Protein AF-A0A8B8FFK5-F1 (afdb_monomer)

Secondary structure (DSSP, 8-state):
--TTTHHHHHHHHHTTS---SS-HHHHHHHHHHHHHHHHHHHHHH-HHHHTSSHHHHHHHHHHHHH--HHHHHHHHHHHHHHHH-TT-EEEETTEEEEGGG-HHHHHHHHHHHHHHHHHHHTTPPPSSHHHHHHHHHHHTT-

Organism: NCBI:txid143950

Solvent-accessible surface area (backbone atoms only — not comparable to full-atom values): 8191 Å² total; per-residue (Å²): 143,71,83,70,61,66,65,47,53,65,57,50,65,67,64,75,58,77,96,60,102,63,59,67,71,59,53,53,50,51,53,46,64,74,45,45,65,60,53,38,50,48,33,44,77,39,34,63,68,41,62,71,42,30,75,47,28,50,51,49,53,52,54,64,74,72,59,53,39,86,72,40,40,65,24,45,43,35,39,41,53,52,56,73,36,83,87,41,63,40,80,52,94,94,38,78,40,50,47,64,72,37,68,51,38,36,60,42,53,53,50,52,49,53,50,40,58,54,30,50,75,66,78,37,80,56,54,48,56,70,46,44,51,55,51,50,59,56,62,76,76,112

Radius of gyration: 17.09 Å; Cα contacts (8 Å, |Δi|>4): 114; chains: 1; bounding box: 40×42×45 Å

Structure (mmCIF, N/CA/C/O backbone):
data_AF-A0A8B8FFK5-F1
#
_entry.id   AF-A0A8B8FFK5-F1
#
loop_
_atom_site.group_PDB
_atom_site.id
_atom_site.type_symbol
_atom_site.label_atom_id
_atom_site.label_alt_id
_atom_site.label_comp_id
_atom_site.label_asym_id
_atom_site.label_entity_id
_atom_site.label_seq_id
_atom_site.pdbx_PDB_ins_code
_atom_site.Cartn_x
_atom_site.Cartn_y
_atom_site.Cartn_z
_atom_site.occupancy
_atom_site.B_iso_or_equiv
_atom_site.auth_seq_id
_atom_site.auth_comp_id
_atom_site.auth_asym_id
_atom_site.auth_atom_id
_atom_site.pdbx_PDB_model_num
ATOM 1 N N . MET A 1 1 ? 11.729 -28.649 4.345 1.00 41.91 1 MET A N 1
ATOM 2 C CA . MET A 1 1 ? 11.921 -28.623 2.874 1.00 41.91 1 MET A CA 1
ATOM 3 C C . MET A 1 1 ? 10.680 -28.077 2.146 1.00 41.91 1 MET A C 1
ATOM 5 O O . MET A 1 1 ? 10.098 -28.778 1.333 1.00 41.91 1 MET A O 1
ATOM 9 N N . SER A 1 2 ? 10.256 -26.832 2.419 1.00 46.88 2 SER A N 1
ATOM 10 C CA . SER A 1 2 ? 9.036 -26.254 1.802 1.00 46.88 2 SER A CA 1
ATOM 11 C C . SER A 1 2 ? 9.273 -24.947 1.037 1.00 46.88 2 SER A C 1
ATOM 13 O O . SER A 1 2 ? 8.470 -24.586 0.193 1.00 46.88 2 SER A O 1
ATOM 15 N N . LYS A 1 3 ? 10.397 -24.253 1.264 1.00 46.81 3 LYS A N 1
ATOM 16 C CA . LYS A 1 3 ? 10.679 -22.937 0.657 1.00 46.81 3 LYS A CA 1
ATOM 17 C C . LYS A 1 3 ? 11.281 -22.977 -0.758 1.00 46.81 3 LYS A C 1
ATOM 19 O O . LYS A 1 3 ? 11.562 -21.927 -1.315 1.00 46.81 3 LYS A O 1
ATOM 24 N N . PHE A 1 4 ? 11.490 -24.159 -1.342 1.00 38.03 4 PHE A N 1
ATOM 25 C CA . PHE A 1 4 ? 12.114 -24.291 -2.669 1.00 38.03 4 PHE A CA 1
ATOM 26 C C . PHE A 1 4 ? 11.098 -24.503 -3.804 1.00 38.03 4 PHE A C 1
ATOM 28 O O . PHE A 1 4 ? 11.432 -24.330 -4.971 1.00 38.03 4 PHE A O 1
ATOM 35 N N . ARG A 1 5 ? 9.850 -24.871 -3.478 1.00 38.88 5 ARG A N 1
ATOM 36 C CA . ARG A 1 5 ? 8.840 -25.260 -4.475 1.00 38.88 5 ARG A CA 1
ATOM 37 C C . ARG A 1 5 ? 8.023 -24.067 -4.992 1.00 38.88 5 ARG A C 1
ATOM 39 O O . ARG A 1 5 ? 7.734 -24.011 -6.182 1.00 38.88 5 ARG A O 1
ATOM 46 N N . ASP A 1 6 ? 7.767 -23.073 -4.142 1.00 40.81 6 ASP A N 1
ATOM 47 C CA . ASP A 1 6 ? 6.912 -21.928 -4.496 1.00 40.81 6 ASP A CA 1
ATOM 48 C C . ASP A 1 6 ? 7.647 -20.869 -5.332 1.00 40.81 6 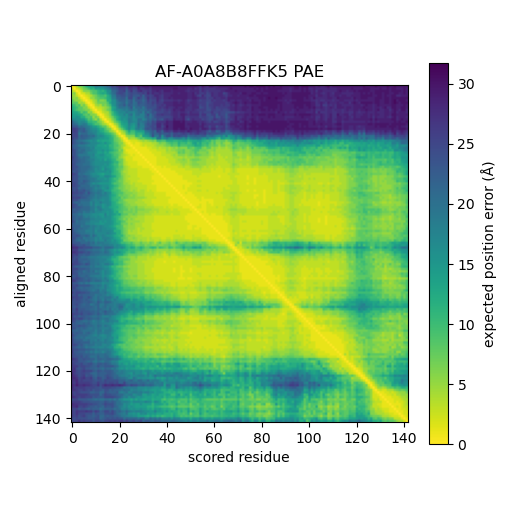ASP A C 1
ATOM 50 O O . ASP A 1 6 ? 7.072 -20.276 -6.243 1.00 40.81 6 ASP A O 1
ATOM 54 N N . THR A 1 7 ? 8.957 -20.707 -5.120 1.00 41.72 7 THR A N 1
ATOM 55 C CA . THR A 1 7 ? 9.806 -19.857 -5.972 1.00 41.72 7 THR A CA 1
ATOM 56 C C . THR A 1 7 ? 9.932 -20.428 -7.389 1.00 41.72 7 THR A C 1
ATOM 58 O O . THR A 1 7 ? 10.062 -19.671 -8.349 1.00 41.72 7 THR A O 1
ATOM 61 N N . LEU A 1 8 ? 9.838 -21.755 -7.552 1.00 43.56 8 LEU A N 1
ATOM 62 C CA . LEU A 1 8 ? 9.935 -22.400 -8.861 1.00 43.56 8 LEU A CA 1
ATOM 63 C C . LEU A 1 8 ? 8.678 -22.193 -9.720 1.00 43.56 8 LEU A C 1
ATOM 65 O O . LEU A 1 8 ? 8.809 -22.090 -10.935 1.00 43.56 8 LEU A O 1
ATOM 69 N N . MET A 1 9 ? 7.477 -22.082 -9.140 1.00 40.31 9 MET A N 1
ATOM 70 C CA . MET A 1 9 ? 6.246 -21.927 -9.935 1.00 40.31 9 MET A CA 1
ATOM 71 C C . MET A 1 9 ? 6.164 -20.577 -10.656 1.00 40.31 9 MET A C 1
ATOM 73 O O . MET A 1 9 ? 5.849 -20.546 -11.844 1.00 40.31 9 MET A O 1
ATOM 77 N N . VAL A 1 10 ? 6.524 -19.475 -9.991 1.00 47.00 10 VAL A N 1
ATOM 78 C CA . VAL A 1 10 ? 6.556 -18.146 -10.635 1.00 47.00 10 VAL A CA 1
ATOM 79 C C . VAL A 1 10 ? 7.652 -18.091 -11.708 1.00 47.00 10 VAL A C 1
ATOM 81 O O . VAL A 1 10 ? 7.433 -17.557 -12.793 1.00 47.00 10 VAL A O 1
ATOM 84 N N . TYR A 1 11 ? 8.801 -18.731 -11.459 1.00 41.53 11 TYR A N 1
ATOM 85 C CA . TYR A 1 11 ? 9.878 -18.850 -12.448 1.00 41.53 11 TYR A CA 1
ATOM 86 C C . TYR A 1 11 ? 9.512 -19.727 -13.656 1.00 41.53 11 TYR A C 1
ATOM 88 O O . TYR A 1 11 ? 10.024 -19.499 -14.753 1.00 41.53 11 TYR A O 1
ATOM 96 N N . THR A 1 12 ? 8.640 -20.724 -13.486 1.00 39.72 12 THR A N 1
ATOM 97 C CA . THR A 1 12 ? 8.302 -21.670 -14.562 1.00 39.72 12 THR A CA 1
ATOM 98 C C . THR A 1 12 ? 7.291 -21.077 -15.544 1.00 39.72 12 THR A C 1
ATOM 100 O O . THR A 1 12 ? 7.441 -21.276 -16.747 1.00 39.72 12 THR A O 1
ATOM 103 N N . VAL A 1 13 ? 6.332 -20.267 -15.078 1.00 46.50 13 VAL A N 1
ATOM 104 C CA . VAL A 1 13 ? 5.362 -19.592 -15.967 1.00 46.50 13 VAL A CA 1
ATOM 105 C C . VAL A 1 13 ? 6.045 -18.539 -16.851 1.00 46.50 13 VAL A C 1
ATOM 107 O O . VAL A 1 13 ? 5.742 -18.444 -18.037 1.00 46.50 13 VAL A O 1
ATOM 110 N N . VAL A 1 14 ? 7.046 -17.819 -16.328 1.00 46.72 14 VAL A N 1
ATOM 111 C CA . VAL A 1 14 ? 7.839 -16.850 -17.114 1.00 46.72 14 VAL A CA 1
ATOM 112 C C . VAL A 1 14 ? 8.756 -17.541 -18.141 1.00 46.72 14 VAL A C 1
ATOM 114 O O . VAL A 1 14 ? 9.134 -16.932 -19.138 1.00 46.72 14 VAL A O 1
ATOM 117 N N . ARG A 1 15 ? 9.081 -18.830 -17.962 1.00 42.50 15 ARG A N 1
ATOM 118 C CA . ARG A 1 15 ? 9.932 -19.600 -18.890 1.00 42.50 15 ARG A CA 1
ATOM 119 C C . ARG A 1 15 ? 9.212 -20.204 -20.100 1.00 42.50 15 ARG A C 1
ATOM 121 O O . ARG A 1 15 ? 9.897 -20.695 -20.993 1.00 42.50 15 ARG A O 1
ATOM 128 N N . MET A 1 16 ? 7.880 -20.192 -20.157 1.00 42.09 16 MET A N 1
ATOM 129 C CA . MET A 1 16 ? 7.120 -20.789 -21.272 1.00 42.09 16 MET A CA 1
ATOM 130 C C . MET A 1 16 ? 6.750 -19.798 -22.390 1.00 42.09 16 MET A C 1
ATOM 132 O O . MET A 1 16 ? 5.951 -20.124 -23.263 1.00 42.09 16 MET A O 1
ATOM 136 N N . GLY A 1 17 ? 7.371 -18.615 -22.420 1.00 43.09 17 GLY A N 1
ATOM 137 C CA . GLY A 1 17 ? 7.341 -17.706 -23.566 1.00 43.09 17 GLY A CA 1
ATOM 138 C C . GLY A 1 17 ? 8.720 -17.616 -24.219 1.00 43.09 17 GLY A C 1
ATOM 139 O O . GLY A 1 17 ? 9.622 -17.048 -23.624 1.00 43.09 17 GLY A O 1
ATOM 140 N N . HIS A 1 18 ? 8.868 -18.211 -25.408 1.00 43.88 18 HIS A N 1
ATOM 141 C CA . HIS A 1 18 ? 9.934 -18.027 -26.410 1.00 43.88 18 HIS A CA 1
ATOM 142 C C . HIS A 1 18 ? 11.308 -17.501 -25.935 1.00 43.88 18 HIS A C 1
ATOM 144 O O . HIS A 1 18 ? 11.475 -16.338 -25.575 1.00 43.88 18 HIS A O 1
ATOM 150 N N . VAL A 1 19 ? 12.336 -18.344 -26.084 1.00 49.91 19 VAL A N 1
ATOM 151 C CA . VAL A 1 19 ? 13.755 -18.018 -25.866 1.00 49.91 19 VAL A CA 1
ATOM 152 C C . VAL A 1 19 ? 14.222 -16.931 -26.848 1.00 49.91 19 VAL A C 1
ATOM 154 O O . VAL A 1 19 ? 14.767 -17.211 -27.912 1.00 49.91 19 VAL A O 1
ATOM 157 N N . GLY A 1 20 ? 14.015 -15.667 -26.490 1.00 51.06 20 GLY A N 1
ATOM 158 C CA . GLY A 1 20 ? 14.768 -14.541 -27.031 1.00 51.06 20 GLY A CA 1
ATOM 159 C C . GLY A 1 20 ? 16.078 -14.392 -26.258 1.00 51.06 20 GLY A C 1
ATOM 160 O O . GLY A 1 20 ? 16.104 -14.595 -25.049 1.00 51.06 20 GLY A O 1
ATOM 161 N N . LYS A 1 21 ? 17.167 -13.992 -26.925 1.00 58.31 21 LYS A N 1
ATOM 162 C CA . LYS A 1 21 ? 18.517 -13.737 -26.354 1.00 58.31 21 LYS A CA 1
ATOM 163 C C . LYS A 1 21 ? 18.569 -12.655 -25.250 1.00 58.31 21 LYS A C 1
ATOM 165 O O . LYS A 1 21 ? 19.641 -12.163 -24.907 1.00 58.31 21 LYS A O 1
ATOM 170 N N . LYS A 1 22 ? 17.420 -12.219 -24.743 1.00 57.12 22 LYS A N 1
ATOM 171 C CA . LYS A 1 22 ? 17.257 -11.082 -23.849 1.00 57.12 22 LYS A CA 1
ATOM 172 C C . LYS A 1 22 ? 17.240 -11.567 -22.401 1.00 57.12 22 LYS A C 1
ATOM 174 O O . LYS A 1 22 ? 16.628 -12.581 -22.084 1.00 57.12 22 LYS A O 1
ATOM 179 N N . ASN A 1 23 ? 17.919 -10.834 -21.522 1.00 73.62 23 ASN A N 1
ATOM 180 C CA . ASN A 1 23 ? 17.949 -11.131 -20.092 1.00 73.62 23 ASN A CA 1
ATOM 181 C C . ASN A 1 23 ? 16.527 -11.030 -19.496 1.00 73.62 23 ASN A C 1
ATOM 183 O O . ASN A 1 23 ? 15.816 -10.055 -19.753 1.00 73.62 23 ASN A O 1
ATOM 187 N N . VAL A 1 24 ? 16.140 -12.017 -18.683 1.00 74.88 24 VAL A N 1
ATOM 188 C CA . VAL A 1 24 ? 14.866 -12.076 -17.946 1.00 74.88 24 VAL A CA 1
ATOM 189 C C . VAL A 1 24 ? 14.609 -10.783 -17.169 1.00 74.88 24 VAL A C 1
ATOM 191 O O . VAL A 1 24 ? 13.506 -10.247 -17.235 1.00 74.88 24 VAL A O 1
ATOM 194 N N . ASP A 1 25 ? 15.634 -10.211 -16.533 1.00 73.56 25 ASP A N 1
ATOM 195 C CA . ASP A 1 25 ? 15.508 -8.953 -15.784 1.00 73.56 25 ASP A CA 1
ATOM 196 C C . ASP A 1 25 ? 15.109 -7.771 -16.678 1.00 73.56 25 ASP A C 1
ATOM 198 O O . ASP A 1 25 ? 14.359 -6.886 -16.264 1.00 73.56 25 ASP A O 1
ATOM 202 N N . SER A 1 26 ? 15.595 -7.750 -17.923 1.00 76.50 26 SER A N 1
ATOM 203 C CA . SER A 1 26 ? 15.231 -6.720 -18.900 1.00 76.50 26 SER A CA 1
ATOM 204 C C . SER A 1 26 ? 13.784 -6.882 -19.358 1.00 76.50 26 SER A C 1
ATOM 206 O O . SER A 1 26 ? 13.088 -5.884 -19.509 1.00 76.50 26 SER A O 1
ATOM 208 N N . CYS A 1 27 ? 13.330 -8.123 -19.551 1.00 79.19 27 CYS A N 1
ATOM 209 C CA . CYS A 1 27 ? 11.952 -8.427 -19.932 1.00 79.19 27 CYS A CA 1
ATOM 210 C C . CYS A 1 27 ? 10.965 -8.021 -18.826 1.00 79.19 27 CYS A C 1
ATOM 212 O O . CYS A 1 27 ? 9.983 -7.328 -19.085 1.00 79.19 27 CYS A O 1
ATOM 214 N N . VAL A 1 28 ? 11.267 -8.371 -17.571 1.00 78.94 28 VAL A N 1
ATOM 215 C CA . VAL A 1 28 ? 10.429 -8.016 -16.415 1.00 78.94 28 VAL A CA 1
ATOM 216 C C . VAL A 1 28 ? 10.338 -6.499 -16.243 1.00 78.94 28 VAL A C 1
ATOM 218 O O . VAL A 1 28 ? 9.246 -5.977 -16.027 1.00 78.94 28 VAL A O 1
ATOM 221 N N . LYS A 1 29 ? 11.451 -5.769 -16.392 1.00 79.44 29 LYS A N 1
ATOM 222 C CA . LYS A 1 29 ? 11.447 -4.297 -16.330 1.00 79.44 29 LYS A CA 1
ATOM 223 C C . LYS A 1 29 ? 10.599 -3.662 -17.428 1.00 79.44 29 LYS A C 1
ATOM 225 O O . LYS A 1 29 ? 9.871 -2.715 -17.150 1.00 79.44 29 LYS A O 1
ATOM 230 N N . GLU A 1 30 ? 10.682 -4.165 -18.657 1.00 82.38 30 GLU A N 1
ATOM 231 C CA . GLU A 1 30 ? 9.871 -3.665 -19.774 1.00 82.38 30 GLU A CA 1
ATOM 232 C C . GLU A 1 30 ? 8.385 -3.918 -19.552 1.00 82.38 30 GLU A C 1
ATOM 234 O O . GLU A 1 30 ? 7.581 -3.004 -19.731 1.00 82.38 30 GLU A O 1
ATOM 239 N N . LEU A 1 31 ? 8.032 -5.121 -19.093 1.00 84.31 31 LEU A N 1
ATOM 240 C CA . LEU A 1 31 ? 6.655 -5.456 -18.765 1.00 84.31 31 LEU A CA 1
ATOM 241 C C . LEU A 1 31 ? 6.117 -4.542 -17.663 1.00 84.31 31 LEU A C 1
ATOM 243 O O . LEU A 1 31 ? 5.052 -3.959 -17.839 1.00 84.31 31 LEU A O 1
ATOM 247 N N . ILE A 1 32 ? 6.868 -4.373 -16.566 1.00 81.50 32 ILE A N 1
ATOM 248 C CA . ILE A 1 32 ? 6.496 -3.464 -15.475 1.00 81.50 32 ILE A CA 1
ATOM 249 C C . ILE A 1 32 ? 6.299 -2.054 -16.023 1.00 81.50 32 ILE A C 1
ATOM 251 O O . ILE A 1 32 ? 5.233 -1.488 -15.816 1.00 81.50 32 ILE A O 1
ATOM 255 N N . ASN A 1 33 ? 7.257 -1.513 -16.780 1.00 83.88 33 ASN A N 1
ATOM 256 C CA . ASN A 1 33 ? 7.150 -0.174 -17.364 1.00 83.88 33 ASN A CA 1
ATOM 257 C C . ASN A 1 33 ? 5.918 -0.009 -18.268 1.00 83.88 33 ASN A C 1
ATOM 259 O O . ASN A 1 33 ? 5.303 1.056 -18.254 1.00 83.88 33 ASN A O 1
ATOM 263 N N . ALA A 1 34 ? 5.538 -1.047 -19.019 1.00 88.19 34 ALA A N 1
ATOM 264 C CA . ALA A 1 34 ? 4.375 -1.019 -19.903 1.00 88.19 34 ALA A CA 1
ATOM 265 C C . ALA A 1 34 ? 3.040 -0.966 -19.140 1.00 88.19 34 ALA A C 1
ATOM 267 O O . ALA A 1 34 ? 2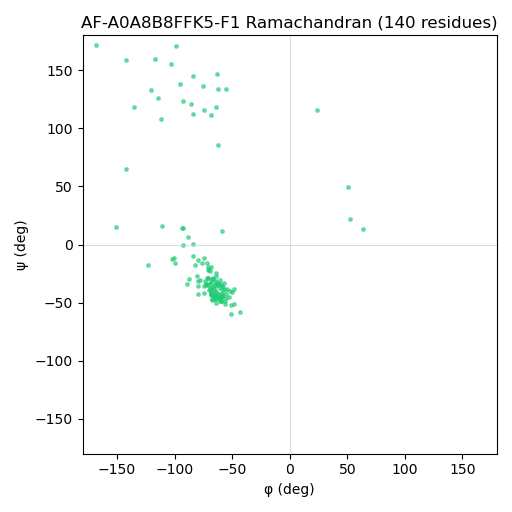.086 -0.346 -19.608 1.00 88.19 34 ALA A O 1
ATOM 268 N N . VAL A 1 35 ? 2.961 -1.590 -17.959 1.00 88.38 35 VAL A N 1
ATOM 269 C CA . VAL A 1 35 ? 1.720 -1.656 -17.163 1.00 88.38 35 VAL A CA 1
ATOM 270 C C . VAL A 1 35 ? 1.689 -0.676 -15.990 1.00 88.38 35 VAL A C 1
ATOM 272 O O . VAL A 1 35 ? 0.626 -0.446 -15.417 1.00 88.38 35 VAL A O 1
ATOM 275 N N . PHE A 1 36 ? 2.826 -0.069 -15.640 1.00 89.19 36 PHE A N 1
ATOM 276 C CA . PHE A 1 36 ? 2.994 0.710 -14.414 1.00 89.19 36 PHE A CA 1
ATOM 277 C C . PHE A 1 36 ? 1.979 1.848 -14.293 1.00 89.19 36 PHE A C 1
ATOM 279 O O . PHE A 1 36 ? 1.289 1.959 -13.284 1.00 89.19 36 PHE A O 1
ATOM 286 N N . ASN A 1 37 ? 1.815 2.643 -15.352 1.00 89.44 37 ASN A N 1
ATOM 287 C CA . ASN A 1 37 ? 0.871 3.762 -15.351 1.00 89.44 37 ASN A CA 1
ATOM 288 C C . ASN A 1 37 ? -0.588 3.298 -15.177 1.00 89.44 37 ASN A C 1
ATOM 290 O O . ASN A 1 37 ? -1.374 3.991 -14.537 1.00 89.44 37 ASN A O 1
ATOM 294 N N . ASN A 1 38 ? -0.952 2.117 -15.695 1.00 92.06 38 ASN A N 1
ATOM 295 C CA . ASN A 1 38 ? -2.290 1.554 -15.490 1.00 92.06 38 ASN A CA 1
ATOM 296 C C . ASN A 1 38 ? -2.510 1.152 -14.032 1.00 92.06 38 ASN A C 1
ATOM 298 O O . ASN A 1 38 ? -3.588 1.400 -13.497 1.00 92.06 38 ASN A O 1
ATOM 302 N N . PHE A 1 39 ? -1.492 0.583 -13.380 1.00 91.62 39 PHE A N 1
ATOM 303 C CA . PHE A 1 39 ? -1.570 0.294 -11.952 1.00 91.62 39 PHE A CA 1
ATOM 304 C C . PHE A 1 39 ? -1.718 1.562 -11.122 1.00 91.62 39 PHE A C 1
ATOM 306 O O . PHE A 1 39 ? -2.580 1.594 -10.253 1.00 91.62 39 PHE A O 1
ATOM 313 N N . LEU A 1 40 ? -0.942 2.608 -11.412 1.00 90.44 40 LEU A N 1
ATOM 314 C CA . LEU A 1 40 ? -1.043 3.878 -10.691 1.00 90.44 40 LEU A CA 1
ATOM 315 C C . LEU A 1 40 ? -2.423 4.508 -10.831 1.00 90.44 40 LEU A C 1
ATOM 317 O O . LEU A 1 40 ? -3.019 4.879 -9.826 1.00 90.44 40 LEU A O 1
ATOM 321 N N . ARG A 1 41 ? -2.963 4.546 -12.052 1.00 93.00 41 ARG A N 1
ATOM 322 C CA . ARG A 1 41 ? -4.316 5.045 -12.301 1.00 93.00 41 ARG A CA 1
ATOM 323 C C . ARG A 1 41 ? -5.369 4.240 -11.537 1.00 93.00 41 ARG A C 1
ATOM 325 O O . ARG A 1 41 ? -6.178 4.817 -10.825 1.00 93.00 41 ARG A O 1
ATOM 332 N N . HIS A 1 42 ? -5.318 2.909 -11.600 1.00 94.25 42 HIS A N 1
ATOM 333 C CA . HIS A 1 42 ? -6.271 2.067 -10.866 1.00 94.25 42 HIS A CA 1
ATOM 334 C C . HIS A 1 42 ? -6.140 2.218 -9.340 1.00 94.25 42 HIS A C 1
ATOM 336 O O . HIS A 1 42 ? -7.106 2.073 -8.601 1.00 94.25 42 HIS A O 1
ATOM 342 N N . LEU A 1 43 ? -4.932 2.488 -8.848 1.00 91.50 43 LEU A N 1
ATOM 343 C CA . LEU A 1 43 ? -4.642 2.726 -7.435 1.00 91.50 43 LEU A CA 1
ATOM 344 C C . LEU A 1 43 ? -5.169 4.088 -6.967 1.00 91.50 43 LEU A C 1
ATOM 346 O O . LEU A 1 43 ? -5.674 4.181 -5.852 1.00 91.50 43 LEU A O 1
ATOM 350 N N . GLN A 1 44 ? -5.134 5.099 -7.838 1.00 91.31 44 GLN A N 1
ATOM 351 C CA . GLN A 1 44 ? -5.775 6.397 -7.615 1.00 91.31 44 GLN A CA 1
ATOM 352 C C . GLN A 1 44 ? -7.303 6.302 -7.603 1.00 91.31 44 GLN A C 1
ATOM 354 O O . GLN A 1 44 ? -7.934 6.874 -6.720 1.00 91.31 44 GLN A O 1
ATOM 359 N N . GLU A 1 45 ? -7.879 5.601 -8.583 1.00 94.50 45 GLU A N 1
ATOM 360 C CA . GLU A 1 45 ? -9.329 5.512 -8.807 1.00 94.50 45 GLU A CA 1
ATOM 361 C C . GLU A 1 45 ? -10.024 4.545 -7.837 1.00 94.50 45 GLU A C 1
ATOM 363 O O . GLU A 1 45 ? -11.190 4.735 -7.501 1.00 94.50 45 GLU A O 1
ATOM 368 N N . ASN A 1 46 ? -9.329 3.494 -7.390 1.00 94.38 46 ASN A N 1
ATOM 369 C CA . ASN A 1 46 ? -9.916 2.425 -6.586 1.00 94.38 46 ASN A CA 1
ATOM 370 C C . ASN A 1 46 ? -8.959 1.919 -5.486 1.00 94.38 46 ASN A C 1
ATOM 372 O O . ASN A 1 46 ? -8.540 0.753 -5.501 1.00 94.38 46 ASN A O 1
ATOM 376 N N . PRO A 1 47 ? -8.609 2.763 -4.496 1.00 92.12 47 PRO A N 1
ATOM 377 C CA . PRO A 1 47 ? -7.727 2.367 -3.394 1.00 92.12 47 PRO A CA 1
ATOM 378 C C . PRO A 1 47 ? -8.301 1.205 -2.562 1.00 92.12 47 PRO A C 1
ATOM 380 O O . PRO A 1 47 ? -7.543 0.348 -2.102 1.00 92.12 47 PRO A O 1
ATOM 383 N N . LYS A 1 48 ? -9.635 1.102 -2.458 1.00 93.19 48 LYS A N 1
ATOM 384 C CA . LYS A 1 48 ? -10.348 0.005 -1.782 1.00 93.19 48 LYS A CA 1
ATOM 385 C C . LYS A 1 48 ? -9.931 -1.375 -2.276 1.00 93.19 48 LYS A C 1
ATOM 387 O O . LYS A 1 48 ? -9.698 -2.269 -1.467 1.00 93.19 48 LYS A O 1
ATOM 392 N N . PHE A 1 49 ? -9.818 -1.558 -3.593 1.00 93.69 49 PHE A N 1
ATOM 393 C CA . PHE A 1 49 ? -9.411 -2.840 -4.169 1.00 93.69 49 PHE A CA 1
ATOM 394 C C . PHE A 1 49 ? -8.038 -3.282 -3.657 1.00 93.69 49 PHE A C 1
ATOM 396 O O . PHE A 1 49 ? -7.857 -4.434 -3.266 1.00 93.69 49 PHE A O 1
ATOM 403 N N . TRP A 1 50 ? -7.077 -2.359 -3.606 1.00 93.00 50 TRP A N 1
ATOM 404 C CA . TRP A 1 50 ? -5.703 -2.655 -3.198 1.00 93.00 50 TRP A CA 1
ATOM 405 C C . TRP A 1 50 ? -5.558 -2.951 -1.706 1.00 93.00 50 TRP A C 1
ATOM 407 O O . TRP A 1 50 ? -4.586 -3.581 -1.290 1.00 93.00 50 TRP A O 1
ATOM 417 N N . LEU A 1 51 ? -6.543 -2.529 -0.919 1.00 90.94 51 LEU A N 1
ATOM 418 C CA . LEU A 1 51 ? -6.601 -2.682 0.528 1.00 90.94 51 LEU A CA 1
ATOM 419 C C . LEU A 1 51 ? -7.696 -3.662 0.967 1.00 90.94 51 LEU A C 1
ATOM 421 O O . LEU A 1 51 ? -8.037 -3.718 2.140 1.00 90.94 51 LEU A O 1
ATOM 425 N N . ILE A 1 52 ? -8.232 -4.480 0.056 1.00 90.38 52 ILE A N 1
ATOM 426 C CA . ILE A 1 52 ? -9.295 -5.442 0.384 1.00 90.38 52 ILE A CA 1
ATOM 427 C C . ILE A 1 52 ? -8.808 -6.600 1.269 1.00 90.38 52 ILE A C 1
ATOM 429 O O . ILE A 1 52 ? -9.608 -7.264 1.916 1.00 90.38 52 ILE A O 1
ATOM 433 N N . ASN A 1 53 ? -7.504 -6.892 1.273 1.00 89.12 53 ASN A N 1
ATOM 434 C CA . ASN A 1 53 ? -6.852 -7.828 2.188 1.00 89.12 53 ASN A CA 1
ATOM 435 C C . ASN A 1 53 ? -5.321 -7.698 2.099 1.00 89.12 53 ASN A C 1
ATOM 437 O O . ASN A 1 53 ? -4.776 -7.047 1.207 1.00 89.12 53 ASN A O 1
ATOM 441 N N . GLY A 1 54 ? -4.614 -8.380 3.005 1.00 87.75 54 GLY A N 1
ATOM 442 C CA . GLY A 1 54 ? -3.149 -8.356 3.055 1.00 87.75 54 GLY A CA 1
ATOM 443 C C . GLY A 1 54 ? -2.461 -8.886 1.790 1.00 87.75 54 GLY A C 1
ATOM 444 O O . GLY A 1 54 ? -1.417 -8.368 1.410 1.00 87.75 54 GLY A O 1
ATOM 445 N N . SER A 1 55 ? -3.032 -9.880 1.106 1.00 89.38 55 SER A N 1
ATOM 446 C CA . SER A 1 55 ? -2.428 -10.466 -0.099 1.00 89.38 55 SER A CA 1
ATOM 447 C C . SER A 1 55 ? -2.423 -9.489 -1.274 1.00 89.38 55 SER A C 1
ATOM 449 O O . SER A 1 55 ? -1.403 -9.358 -1.947 1.00 89.38 55 SER A O 1
ATOM 451 N N . VAL A 1 56 ? -3.524 -8.764 -1.494 1.00 91.44 56 VAL A N 1
ATOM 452 C CA . VAL A 1 56 ? -3.588 -7.725 -2.535 1.00 91.44 56 VAL A CA 1
ATOM 453 C C . VAL A 1 56 ? -2.702 -6.533 -2.159 1.00 91.44 56 VAL A C 1
ATOM 455 O O . VAL A 1 56 ? -1.973 -6.013 -3.005 1.00 91.44 56 VAL A O 1
ATOM 458 N N . ALA A 1 57 ? -2.652 -6.171 -0.875 1.00 91.19 57 ALA A N 1
ATOM 459 C CA . ALA A 1 57 ? -1.796 -5.090 -0.396 1.00 91.19 57 ALA A CA 1
ATOM 460 C C . ALA A 1 57 ? -0.288 -5.382 -0.586 1.00 91.19 57 ALA A C 1
ATOM 462 O O . ALA A 1 57 ? 0.511 -4.469 -0.795 1.00 91.19 57 ALA A O 1
ATOM 463 N N . VAL A 1 58 ? 0.138 -6.651 -0.604 1.00 89.81 58 VAL A N 1
ATOM 464 C CA . VAL A 1 58 ? 1.523 -7.004 -0.973 1.00 89.81 58 VAL A CA 1
ATOM 465 C C . VAL A 1 58 ? 1.839 -6.635 -2.430 1.00 89.81 58 VAL A C 1
ATOM 467 O O . VAL A 1 58 ? 2.969 -6.242 -2.725 1.00 89.81 58 VAL A O 1
ATOM 470 N N . VAL A 1 59 ? 0.862 -6.709 -3.339 1.00 89.88 59 VAL A N 1
ATOM 471 C CA . VAL A 1 59 ? 1.035 -6.264 -4.734 1.00 89.88 59 VAL A CA 1
ATOM 472 C C . VAL A 1 59 ? 1.179 -4.745 -4.792 1.00 89.88 59 VAL A C 1
ATOM 474 O O . VAL A 1 59 ? 2.089 -4.252 -5.458 1.00 89.88 59 VAL A O 1
ATOM 477 N N . LEU A 1 60 ? 0.359 -4.018 -4.023 1.00 89.38 60 LEU A N 1
ATOM 478 C CA . LEU A 1 60 ? 0.512 -2.575 -3.811 1.00 89.38 60 LEU A CA 1
ATOM 479 C C . LEU A 1 60 ? 1.950 -2.241 -3.383 1.00 89.38 60 LEU A C 1
ATOM 481 O O . LEU A 1 60 ? 2.613 -1.461 -4.060 1.00 89.38 60 LEU A O 1
ATOM 485 N N . LEU A 1 61 ? 2.491 -2.901 -2.352 1.00 87.00 61 LEU A N 1
ATOM 486 C CA . LEU A 1 61 ? 3.884 -2.713 -1.919 1.00 87.00 61 LEU A CA 1
ATOM 487 C C . LEU A 1 61 ? 4.901 -2.929 -3.058 1.00 87.00 61 LEU A C 1
ATOM 489 O O . LEU A 1 61 ? 5.894 -2.206 -3.139 1.00 87.00 61 LEU A O 1
ATOM 493 N N . GLY A 1 62 ? 4.677 -3.910 -3.936 1.00 85.06 62 GLY A N 1
ATOM 494 C CA . GLY A 1 62 ? 5.521 -4.150 -5.112 1.00 85.06 62 GLY A CA 1
ATOM 495 C C . GLY A 1 62 ? 5.484 -3.003 -6.125 1.00 85.06 62 GLY A C 1
ATOM 496 O O . GLY A 1 62 ? 6.534 -2.589 -6.622 1.00 85.06 62 GLY A O 1
ATOM 497 N N . ILE A 1 63 ? 4.298 -2.447 -6.382 1.00 85.75 63 ILE A N 1
ATOM 498 C CA . ILE A 1 63 ? 4.109 -1.273 -7.249 1.00 85.75 63 ILE A CA 1
ATOM 499 C C . ILE A 1 63 ? 4.857 -0.070 -6.662 1.00 85.75 63 ILE A C 1
ATOM 501 O O . ILE A 1 63 ? 5.639 0.565 -7.368 1.00 85.75 63 ILE A O 1
ATOM 505 N N . LEU A 1 64 ? 4.712 0.186 -5.356 1.00 80.81 64 LEU A N 1
ATOM 506 C CA . LEU A 1 64 ? 5.393 1.299 -4.682 1.00 80.81 64 LEU A CA 1
ATOM 507 C C . LEU A 1 64 ? 6.922 1.184 -4.765 1.00 80.81 64 LEU A C 1
ATOM 509 O O . LEU A 1 64 ? 7.611 2.175 -4.976 1.00 80.81 64 LEU A O 1
A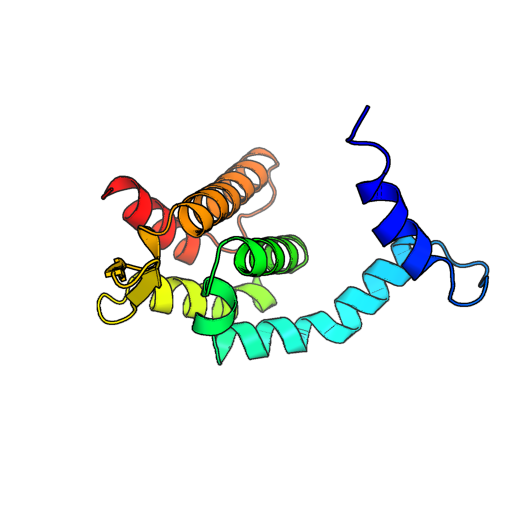TOM 513 N N . LYS A 1 65 ? 7.459 -0.037 -4.667 1.00 80.00 65 LYS A N 1
ATOM 514 C CA . LYS A 1 65 ? 8.902 -0.306 -4.798 1.00 80.00 65 LYS A CA 1
ATOM 515 C C . LYS A 1 65 ? 9.442 -0.174 -6.224 1.00 80.00 65 LYS A C 1
ATOM 517 O O . LYS A 1 65 ? 10.658 -0.139 -6.399 1.00 80.00 65 LYS A O 1
ATOM 522 N N . SER A 1 66 ? 8.567 -0.153 -7.226 1.00 80.50 66 SER A N 1
ATOM 523 C CA . SER A 1 66 ? 8.946 -0.163 -8.645 1.00 80.50 66 SER A CA 1
ATOM 524 C C . SER A 1 66 ? 8.898 1.223 -9.300 1.00 80.50 66 SER A C 1
ATOM 526 O O . SER A 1 66 ? 9.382 1.376 -10.419 1.00 80.50 66 SER A O 1
ATOM 528 N N . GLY A 1 67 ? 8.310 2.222 -8.635 1.00 72.88 67 GLY A N 1
ATOM 529 C CA . GLY A 1 67 ? 8.063 3.5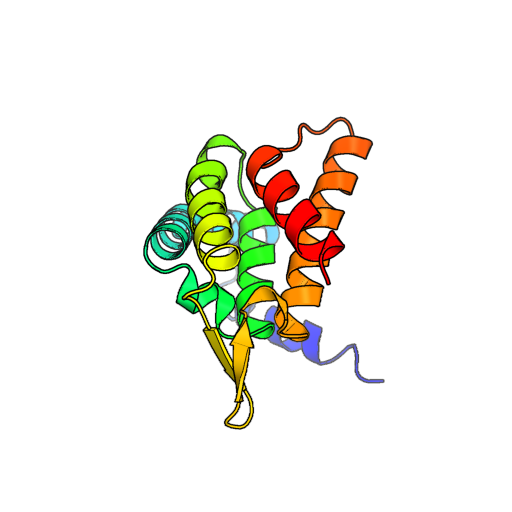50 -9.198 1.00 72.88 67 GLY A CA 1
ATOM 530 C C . GLY A 1 67 ? 9.062 4.640 -8.824 1.00 72.88 67 GLY A C 1
ATOM 531 O O . GLY A 1 67 ? 9.899 4.486 -7.937 1.00 72.88 67 GLY A O 1
ATOM 532 N N . THR A 1 68 ? 8.920 5.784 -9.493 1.00 67.88 68 THR A N 1
ATOM 533 C CA . THR A 1 68 ? 9.614 7.045 -9.188 1.00 67.88 68 THR A CA 1
ATOM 534 C C . THR A 1 68 ? 8.679 8.023 -8.465 1.00 67.88 68 THR A C 1
ATOM 536 O O . THR A 1 68 ? 7.464 7.945 -8.638 1.00 67.88 68 THR A O 1
ATOM 539 N N . GLU A 1 69 ? 9.247 8.961 -7.696 1.00 66.75 69 GLU A N 1
ATOM 540 C CA . GLU A 1 69 ? 8.544 9.967 -6.866 1.00 66.75 69 GLU A CA 1
ATOM 541 C C . GLU A 1 69 ? 7.349 10.627 -7.551 1.00 66.75 69 GLU A C 1
ATOM 543 O O . GLU A 1 69 ? 6.216 10.510 -7.089 1.00 66.75 69 GLU A O 1
ATOM 548 N N . GLU A 1 70 ? 7.596 11.257 -8.697 1.00 69.25 70 GLU A N 1
ATOM 549 C CA . GLU A 1 70 ? 6.591 12.037 -9.419 1.00 69.25 70 GLU A CA 1
ATOM 550 C C . GLU A 1 70 ? 5.364 11.205 -9.810 1.00 69.25 70 GLU A C 1
ATOM 552 O O . GLU A 1 70 ? 4.233 11.667 -9.707 1.00 69.25 70 GLU A O 1
ATOM 557 N N . LYS A 1 71 ? 5.579 9.947 -10.206 1.00 72.62 71 LYS A N 1
ATOM 558 C CA . LYS A 1 71 ? 4.503 9.060 -10.662 1.00 72.62 71 LYS A CA 1
ATOM 559 C C . LYS A 1 71 ? 3.736 8.430 -9.502 1.00 72.62 71 LYS A C 1
ATOM 561 O O . LYS A 1 71 ? 2.581 8.051 -9.658 1.00 72.62 71 LYS A O 1
ATOM 566 N N . LEU A 1 72 ? 4.390 8.272 -8.355 1.00 80.00 72 LEU A N 1
ATOM 567 C CA . LEU A 1 72 ? 3.844 7.571 -7.199 1.00 80.00 72 LEU A CA 1
ATOM 568 C C . LEU A 1 72 ? 3.025 8.473 -6.278 1.00 80.00 72 LEU A C 1
ATOM 570 O O . LEU A 1 72 ? 2.105 7.974 -5.633 1.00 80.00 72 LEU A O 1
ATOM 574 N N . ARG A 1 73 ? 3.348 9.770 -6.210 1.00 80.12 73 ARG A N 1
ATOM 575 C CA . ARG A 1 73 ? 2.795 10.696 -5.213 1.00 80.12 73 ARG A CA 1
ATOM 576 C C . ARG A 1 73 ? 1.273 10.652 -5.152 1.00 80.12 73 ARG A C 1
ATOM 578 O O . ARG A 1 73 ? 0.715 10.296 -4.122 1.00 80.12 73 ARG A O 1
ATOM 585 N N . ASP A 1 74 ? 0.620 10.959 -6.263 1.00 83.81 74 ASP A N 1
ATOM 586 C CA . ASP A 1 74 ? -0.833 11.113 -6.302 1.00 83.81 74 ASP A CA 1
ATOM 587 C C . ASP A 1 74 ? -1.547 9.776 -6.021 1.00 83.81 74 ASP A C 1
ATOM 589 O O . ASP A 1 74 ? -2.576 9.736 -5.354 1.00 83.81 74 ASP A O 1
ATOM 593 N N . ALA A 1 75 ? -0.964 8.661 -6.468 1.00 85.81 75 ALA A N 1
ATOM 594 C CA . ALA A 1 75 ? -1.493 7.325 -6.215 1.00 85.81 75 ALA A CA 1
ATOM 595 C C . ALA A 1 75 ? -1.397 6.945 -4.730 1.00 85.81 75 ALA A C 1
ATOM 597 O O . ALA A 1 75 ? -2.360 6.463 -4.132 1.00 85.81 75 ALA A O 1
ATOM 598 N N . ILE A 1 76 ? -0.266 7.237 -4.091 1.00 81.19 76 ILE A N 1
ATOM 599 C CA . ILE A 1 76 ? -0.095 6.957 -2.667 1.00 81.19 76 ILE A CA 1
ATOM 600 C C . ILE A 1 76 ? -0.942 7.901 -1.812 1.00 81.19 76 ILE A C 1
ATOM 602 O O . ILE A 1 76 ? -1.486 7.462 -0.803 1.00 81.19 76 ILE A O 1
ATOM 606 N N . THR A 1 77 ? -1.117 9.158 -2.222 1.00 83.75 77 THR A N 1
ATOM 607 C CA . THR A 1 77 ? -2.051 10.079 -1.566 1.00 83.75 77 THR A CA 1
ATOM 608 C C . THR A 1 77 ? -3.478 9.528 -1.579 1.00 83.75 77 THR A C 1
ATOM 610 O O . THR A 1 77 ? -4.106 9.513 -0.524 1.00 83.75 77 THR A O 1
ATOM 613 N N . SER A 1 78 ? -3.974 8.989 -2.701 1.00 88.56 78 SER A N 1
ATOM 614 C CA . SER A 1 78 ? -5.292 8.327 -2.733 1.00 88.56 78 SER A CA 1
ATOM 615 C C . SER A 1 78 ? -5.390 7.152 -1.754 1.00 88.56 78 SER A C 1
ATOM 617 O O . SER A 1 78 ? -6.395 7.006 -1.061 1.00 88.56 78 SER A O 1
ATOM 619 N N . VAL A 1 79 ? -4.340 6.330 -1.652 1.00 87.75 79 VAL A N 1
ATOM 620 C CA . VAL A 1 79 ? -4.288 5.211 -0.694 1.00 87.75 79 VAL A CA 1
ATOM 621 C C . VAL A 1 79 ? -4.266 5.696 0.754 1.00 87.75 79 VAL A C 1
ATOM 623 O O . VAL A 1 79 ? -4.980 5.144 1.586 1.00 87.75 79 VAL A O 1
ATOM 626 N N . ALA A 1 80 ? -3.478 6.726 1.060 1.00 83.69 80 ALA A N 1
ATOM 627 C CA . ALA A 1 80 ? -3.411 7.302 2.397 1.00 83.69 80 ALA A CA 1
ATOM 628 C C . ALA A 1 80 ? -4.757 7.912 2.805 1.00 83.69 80 ALA A C 1
ATOM 630 O O . ALA A 1 80 ? -5.231 7.627 3.900 1.00 83.69 80 ALA A O 1
ATOM 631 N N . ASN A 1 81 ? -5.402 8.663 1.906 1.00 86.56 81 ASN A N 1
ATOM 632 C CA . ASN A 1 81 ? -6.728 9.240 2.131 1.00 86.56 81 ASN A CA 1
ATOM 633 C C . ASN A 1 81 ? -7.776 8.156 2.413 1.00 86.56 81 ASN A C 1
ATOM 635 O O . ASN A 1 81 ? -8.556 8.293 3.345 1.00 86.56 81 ASN A O 1
ATOM 639 N N . TYR A 1 82 ? -7.752 7.051 1.663 1.00 89.94 82 TYR A N 1
ATOM 640 C CA . TYR A 1 82 ? -8.650 5.924 1.914 1.00 89.94 82 TYR A CA 1
ATOM 641 C C . TYR A 1 82 ? -8.405 5.261 3.281 1.00 89.94 82 TYR A C 1
ATOM 643 O O . TYR A 1 82 ? -9.346 4.810 3.923 1.00 89.94 82 TYR A O 1
ATOM 651 N N . LEU A 1 83 ? -7.148 5.190 3.730 1.00 85.38 83 LEU A N 1
ATOM 652 C CA . LEU A 1 83 ? -6.774 4.562 5.003 1.00 85.38 83 LEU A CA 1
ATOM 653 C C . LEU A 1 83 ? -7.141 5.389 6.238 1.00 85.38 83 LEU A C 1
ATOM 655 O O . LEU A 1 83 ? -7.450 4.795 7.268 1.00 85.38 83 LEU A O 1
ATOM 659 N N . VAL A 1 84 ? -7.050 6.722 6.156 1.00 82.62 84 VAL A N 1
ATOM 660 C CA . VAL A 1 84 ? -7.363 7.634 7.278 1.00 82.62 84 VAL A CA 1
ATOM 661 C C . VAL A 1 84 ? -8.854 7.923 7.412 1.00 82.62 84 VAL A C 1
ATOM 663 O O . VAL A 1 84 ? -9.281 8.435 8.442 1.00 82.62 84 VAL A O 1
ATOM 666 N N . ASP A 1 85 ? -9.626 7.663 6.363 1.00 87.06 85 ASP A N 1
ATOM 667 C CA . ASP A 1 85 ? -11.052 7.946 6.332 1.00 87.06 85 ASP A CA 1
ATOM 668 C C . ASP A 1 85 ? -11.813 6.909 7.186 1.00 87.06 85 ASP A C 1
ATOM 670 O O . ASP A 1 85 ? -11.785 5.715 6.866 1.00 87.06 85 ASP A O 1
ATOM 674 N N . PRO A 1 86 ? -12.466 7.343 8.284 1.00 83.75 86 PRO A N 1
ATOM 675 C CA . PRO A 1 86 ? -13.128 6.452 9.232 1.00 83.75 86 PRO A CA 1
ATOM 676 C C . PRO A 1 86 ? -14.359 5.755 8.643 1.00 83.75 86 PRO A C 1
ATOM 678 O O . PRO A 1 86 ? -14.773 4.725 9.175 1.00 83.75 86 PRO A O 1
ATOM 681 N N . ASP A 1 87 ? -14.922 6.276 7.550 1.00 89.00 87 ASP A N 1
ATOM 682 C CA . ASP A 1 87 ? -16.068 5.665 6.874 1.00 89.00 87 ASP A CA 1
ATOM 683 C C . ASP A 1 87 ? -15.645 4.436 6.049 1.00 89.00 87 ASP A C 1
ATOM 685 O O . ASP A 1 87 ? -16.473 3.598 5.675 1.00 89.00 87 ASP A O 1
ATOM 689 N N . ASN A 1 88 ? -14.343 4.279 5.785 1.00 90.94 88 ASN A N 1
ATOM 690 C CA . ASN A 1 88 ? -13.817 3.111 5.097 1.00 90.94 88 ASN A CA 1
ATOM 691 C C . ASN A 1 8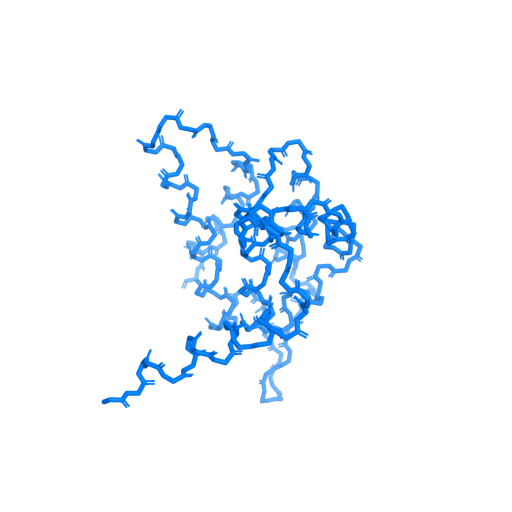8 ? -13.593 1.960 6.080 1.00 90.94 88 ASN A C 1
ATOM 693 O O . ASN A 1 88 ? -12.671 1.957 6.899 1.00 90.94 88 ASN A O 1
ATOM 697 N N . THR A 1 89 ? -14.400 0.913 5.923 1.00 89.62 89 THR A N 1
ATOM 698 C CA . THR A 1 89 ? -14.297 -0.322 6.701 1.00 89.62 89 THR A CA 1
ATOM 699 C C . THR A 1 89 ? -13.973 -1.526 5.820 1.00 89.62 89 THR A C 1
ATOM 701 O O . THR A 1 89 ? -14.153 -1.541 4.595 1.00 89.62 89 THR A O 1
ATOM 704 N N . ILE A 1 90 ? -13.454 -2.568 6.462 1.00 88.81 90 ILE A N 1
ATOM 705 C CA . ILE A 1 90 ? -13.236 -3.883 5.871 1.00 88.81 90 ILE A CA 1
ATOM 706 C C . ILE A 1 90 ? -14.027 -4.927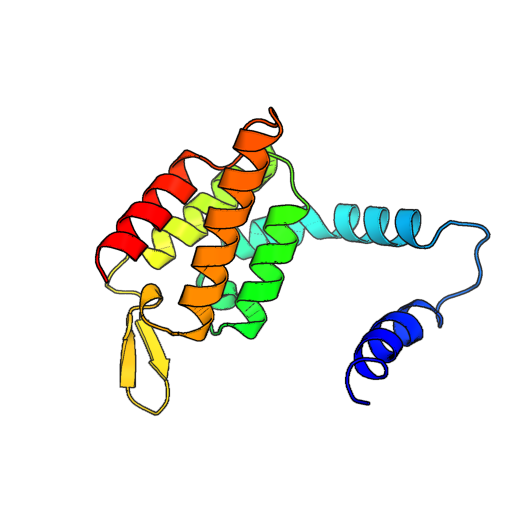 6.656 1.00 88.81 90 ILE A C 1
ATOM 708 O O . ILE A 1 90 ? -13.987 -4.971 7.886 1.00 88.81 90 ILE A O 1
ATOM 712 N N . LEU A 1 91 ? -14.739 -5.792 5.934 1.00 85.12 91 LEU A N 1
ATOM 713 C CA . LEU A 1 91 ? -15.496 -6.885 6.529 1.00 85.12 91 LEU A CA 1
ATOM 714 C C . LEU A 1 91 ? -14.588 -8.102 6.720 1.00 85.12 91 LEU A C 1
ATOM 716 O O . LEU A 1 91 ? -14.049 -8.653 5.757 1.00 85.12 91 LEU A O 1
ATOM 720 N N . LYS A 1 92 ? -14.444 -8.561 7.963 1.00 79.56 92 LYS A N 1
ATOM 721 C CA . LYS A 1 92 ? -13.705 -9.783 8.290 1.00 79.56 92 LYS A CA 1
ATOM 722 C C . LYS A 1 92 ? -14.492 -10.619 9.288 1.00 79.56 92 LYS A C 1
ATOM 724 O O . LYS A 1 92 ? -14.676 -10.201 10.423 1.00 79.56 92 LYS A O 1
ATOM 729 N N . LYS A 1 93 ? -14.871 -11.841 8.889 1.00 80.38 93 LYS A N 1
ATOM 730 C CA . LYS A 1 93 ? -15.625 -12.784 9.742 1.00 80.38 93 LYS A CA 1
ATOM 731 C C . LYS A 1 93 ? -16.866 -12.120 10.369 1.00 80.38 93 LYS A C 1
ATOM 733 O O . LYS A 1 93 ? -17.021 -12.143 11.585 1.00 80.38 93 LYS A O 1
ATOM 738 N N . ASP A 1 94 ? -17.662 -11.456 9.531 1.00 80.81 94 ASP A N 1
ATOM 739 C CA . ASP A 1 94 ? -18.910 -10.770 9.913 1.00 80.81 94 ASP A CA 1
ATOM 740 C C . ASP A 1 94 ? -18.752 -9.586 10.881 1.00 80.81 94 ASP A C 1
ATOM 742 O O . ASP A 1 94 ? -19.732 -9.083 11.424 1.00 80.81 94 ASP A O 1
ATOM 746 N N . LYS A 1 95 ? -17.520 -9.100 11.071 1.00 86.19 95 LYS A N 1
ATOM 747 C CA . LYS A 1 95 ? -17.231 -7.868 11.800 1.00 86.19 95 LYS A CA 1
ATOM 748 C C . LYS A 1 95 ? -16.653 -6.824 10.850 1.00 86.19 95 LYS A C 1
ATOM 750 O O . LYS A 1 95 ? -15.662 -7.091 10.165 1.00 86.19 95 LYS A O 1
ATOM 755 N N . GLU A 1 96 ? -17.264 -5.646 10.825 1.00 87.94 96 GLU A N 1
ATOM 756 C CA . GLU A 1 96 ? -16.650 -4.460 10.235 1.00 87.94 96 GLU A CA 1
ATOM 757 C C . GLU A 1 96 ? -15.572 -3.923 11.174 1.00 87.94 96 GLU A C 1
ATOM 759 O O . GLU A 1 96 ? -15.739 -3.877 12.396 1.00 87.94 96 GLU A O 1
ATOM 764 N N . MET A 1 97 ? -14.438 -3.564 10.594 1.00 88.44 97 MET A N 1
ATOM 765 C CA . MET A 1 97 ? -13.326 -2.941 11.297 1.00 88.44 97 MET A CA 1
ATOM 766 C C . MET A 1 97 ? -12.690 -1.883 10.406 1.00 88.44 97 MET A C 1
ATOM 768 O O . MET A 1 97 ? -12.825 -1.950 9.179 1.00 88.44 97 MET A O 1
ATOM 772 N N . SER A 1 98 ? -11.975 -0.936 11.004 1.00 85.25 98 SER A N 1
ATOM 773 C CA . SER A 1 98 ? -11.238 0.058 10.227 1.00 85.25 98 SER A CA 1
ATOM 774 C C . SER A 1 98 ? -10.160 -0.629 9.389 1.00 85.25 98 SER A C 1
ATOM 776 O O . SER A 1 98 ? -9.567 -1.635 9.795 1.00 85.25 98 SER A O 1
ATOM 778 N N . VAL A 1 99 ? -9.875 -0.090 8.203 1.00 86.75 99 VAL A N 1
ATOM 779 C CA . VAL A 1 99 ? -8.922 -0.701 7.257 1.00 86.75 99 VAL A CA 1
ATOM 780 C C . VAL A 1 99 ? -7.542 -0.910 7.905 1.00 86.75 99 VAL A C 1
ATOM 782 O O . VAL A 1 99 ? -6.921 -1.957 7.722 1.00 86.75 99 VAL A O 1
ATOM 785 N N . TYR A 1 100 ? -7.076 0.036 8.722 1.00 79.69 100 TYR A N 1
ATOM 786 C CA . TYR A 1 100 ? -5.770 -0.037 9.388 1.00 79.69 100 TYR A CA 1
ATOM 787 C C . TYR A 1 100 ? -5.682 -1.093 10.509 1.00 79.69 100 TYR A C 1
ATOM 789 O O . TYR A 1 100 ? -4.587 -1.567 10.812 1.00 79.69 100 TYR A O 1
ATOM 797 N N . GLU A 1 101 ? -6.807 -1.523 11.088 1.00 83.88 101 GLU A N 1
ATOM 798 C CA . GLU A 1 101 ? -6.848 -2.551 12.142 1.00 83.88 101 GLU A CA 1
ATOM 799 C C . GLU A 1 101 ? -6.743 -3.975 11.573 1.00 83.88 101 GLU A C 1
ATOM 801 O O . GLU A 1 101 ? -6.534 -4.961 12.291 1.00 83.88 101 GLU A O 1
ATOM 806 N N . HIS A 1 102 ? -6.897 -4.131 10.257 1.00 87.75 102 HIS A N 1
ATOM 807 C CA . HIS A 1 102 ? -6.783 -5.434 9.632 1.00 87.75 102 HIS A CA 1
ATOM 808 C C . HIS A 1 102 ? -5.331 -5.931 9.707 1.00 87.75 102 HIS A C 1
ATOM 810 O O . HIS A 1 102 ? -4.464 -5.452 8.984 1.00 87.75 102 HIS A O 1
ATOM 816 N N . ALA A 1 103 ? -5.074 -6.978 10.502 1.00 86.19 103 ALA A N 1
ATOM 817 C CA . ALA A 1 103 ? -3.721 -7.509 10.746 1.00 86.19 103 ALA A CA 1
ATOM 818 C C . ALA A 1 103 ? -2.866 -7.742 9.480 1.00 86.19 103 ALA A C 1
ATOM 820 O O . ALA A 1 103 ? -1.666 -7.486 9.468 1.00 86.19 103 ALA A O 1
ATOM 821 N N . GLY A 1 104 ? -3.475 -8.210 8.384 1.00 85.81 104 GLY A N 1
ATOM 822 C CA . GLY A 1 104 ? -2.754 -8.408 7.122 1.00 85.81 104 GLY A CA 1
ATOM 823 C C . GLY A 1 104 ? -2.388 -7.104 6.406 1.00 85.81 104 GLY A C 1
ATOM 824 O O . GLY A 1 104 ? -1.395 -7.076 5.689 1.00 85.81 104 GLY A O 1
ATOM 825 N N . LEU A 1 105 ? -3.181 -6.044 6.591 1.00 88.25 105 LEU A N 1
ATOM 826 C CA . LEU A 1 105 ? -2.896 -4.716 6.045 1.00 88.25 105 LEU A CA 1
ATOM 827 C C . LEU A 1 105 ? -1.871 -4.009 6.924 1.00 88.25 105 LEU A C 1
ATOM 829 O O . LEU A 1 105 ? -0.897 -3.504 6.383 1.00 88.25 105 LEU A O 1
ATOM 833 N N . HIS A 1 106 ? -2.010 -4.093 8.249 1.00 85.38 106 HIS A N 1
ATOM 834 C CA . HIS A 1 106 ? -1.050 -3.555 9.213 1.00 85.38 106 HIS A CA 1
ATOM 835 C C . HIS A 1 106 ? 0.399 -3.963 8.886 1.00 85.38 106 HIS A C 1
ATOM 837 O O . HIS A 1 106 ? 1.247 -3.103 8.671 1.00 85.38 106 HIS A O 1
ATOM 843 N N . ILE A 1 107 ? 0.662 -5.263 8.680 1.00 86.25 107 ILE A N 1
ATOM 844 C CA . ILE A 1 107 ? 1.997 -5.775 8.299 1.00 86.25 107 ILE A CA 1
ATOM 845 C C . ILE A 1 107 ? 2.505 -5.168 6.980 1.00 86.25 107 ILE A C 1
ATOM 847 O O . ILE A 1 107 ? 3.707 -4.987 6.773 1.00 86.25 107 ILE A O 1
ATOM 851 N N . VAL A 1 108 ? 1.610 -4.917 6.024 1.00 86.06 108 VAL A N 1
ATOM 852 C CA . VAL A 1 108 ? 1.993 -4.314 4.745 1.00 86.06 108 VAL A CA 1
ATOM 853 C C . VAL A 1 108 ? 2.286 -2.828 4.920 1.00 86.06 108 VAL A C 1
ATOM 855 O O . VAL A 1 108 ? 3.288 -2.363 4.380 1.00 86.06 108 VAL A O 1
ATOM 858 N N . LEU A 1 109 ? 1.479 -2.106 5.696 1.00 84.12 109 LEU A N 1
ATOM 859 C CA . LEU A 1 109 ? 1.695 -0.695 6.019 1.00 84.12 109 LEU A CA 1
ATOM 860 C C . LEU A 1 109 ? 3.032 -0.495 6.743 1.00 84.12 109 LEU A C 1
ATOM 862 O O . LEU A 1 109 ? 3.829 0.344 6.322 1.00 84.12 109 LEU A O 1
ATOM 866 N N . GLU A 1 110 ? 3.350 -1.344 7.725 1.00 84.06 110 GLU A N 1
ATOM 867 C CA . GLU A 1 110 ? 4.667 -1.372 8.374 1.00 84.06 110 GLU A CA 1
ATOM 868 C C . GLU A 1 110 ? 5.803 -1.556 7.357 1.00 84.06 110 GLU A C 1
ATOM 870 O O . GLU A 1 110 ? 6.821 -0.868 7.411 1.00 84.06 110 GLU A O 1
ATOM 875 N N . LYS A 1 111 ? 5.637 -2.453 6.376 1.00 84.31 111 LYS A N 1
ATOM 876 C CA . LYS A 1 111 ? 6.641 -2.671 5.320 1.00 84.31 111 LYS A CA 1
ATOM 877 C C . LYS A 1 111 ? 6.774 -1.492 4.360 1.00 84.31 111 LYS A C 1
ATOM 879 O O . LYS A 1 111 ? 7.872 -1.281 3.843 1.00 84.31 111 LYS A O 1
ATOM 884 N N . ILE A 1 112 ? 5.693 -0.762 4.089 1.00 79.31 112 ILE A N 1
ATOM 885 C CA . ILE A 1 112 ? 5.726 0.465 3.280 1.00 79.31 112 ILE A CA 1
ATOM 886 C C . ILE A 1 112 ? 6.551 1.525 4.017 1.00 79.31 112 ILE A C 1
ATOM 888 O O . ILE A 1 112 ? 7.476 2.093 3.439 1.00 79.31 112 ILE A O 1
ATOM 892 N N . ILE A 1 113 ? 6.293 1.713 5.312 1.00 77.81 113 ILE A N 1
ATOM 893 C CA . ILE A 1 113 ? 7.022 2.663 6.161 1.00 77.81 113 ILE A CA 1
ATOM 894 C C . ILE A 1 113 ? 8.494 2.262 6.329 1.00 77.81 113 ILE A C 1
ATOM 896 O O . ILE A 1 113 ? 9.390 3.094 6.200 1.00 77.81 113 ILE A O 1
ATOM 900 N N . GLY A 1 114 ? 8.780 0.983 6.580 1.00 77.50 114 GLY A N 1
ATOM 901 C CA . GLY A 1 114 ? 10.153 0.493 6.732 1.00 77.50 114 GLY A CA 1
ATOM 902 C C . GLY A 1 114 ? 10.973 0.574 5.437 1.00 77.50 114 GLY A C 1
ATOM 903 O O . GLY A 1 114 ? 12.193 0.763 5.474 1.00 77.50 114 GLY A O 1
ATOM 904 N N . TYR A 1 115 ? 10.321 0.466 4.274 1.00 74.62 115 TYR A N 1
ATOM 905 C CA . TYR A 1 115 ? 10.983 0.673 2.985 1.00 74.62 115 TYR A CA 1
ATOM 906 C C . TYR A 1 115 ? 11.484 2.114 2.839 1.00 74.62 115 TYR A C 1
ATOM 908 O O . TYR A 1 115 ? 12.613 2.326 2.406 1.00 74.62 115 TYR A O 1
ATOM 916 N N . ASP A 1 116 ? 10.696 3.083 3.289 1.00 69.31 116 ASP A N 1
ATOM 917 C CA . ASP A 1 116 ? 11.047 4.500 3.262 1.00 69.31 116 ASP A CA 1
ATOM 918 C C . ASP A 1 116 ? 12.246 4.845 4.144 1.00 69.31 116 ASP A C 1
ATOM 920 O O . ASP A 1 116 ? 13.220 5.430 3.676 1.00 69.31 116 ASP A O 1
ATOM 924 N N . GLN A 1 117 ? 12.250 4.346 5.383 1.00 68.44 117 GLN A N 1
ATOM 925 C CA . GLN A 1 117 ? 13.396 4.473 6.291 1.00 68.44 117 GLN A CA 1
ATOM 926 C C . GLN A 1 117 ? 14.679 3.877 5.688 1.00 68.44 117 GLN A C 1
ATOM 928 O O . GLN A 1 117 ? 15.790 4.342 5.949 1.00 68.44 117 GLN A O 1
ATOM 933 N N . THR A 1 118 ? 14.544 2.820 4.883 1.00 66.38 118 THR A N 1
ATOM 934 C CA . THR A 1 118 ? 15.674 2.206 4.177 1.00 66.38 118 THR A CA 1
ATOM 935 C C . THR A 1 118 ? 16.164 3.091 3.031 1.00 66.38 118 THR A C 1
ATOM 937 O O . THR A 1 118 ? 17.364 3.120 2.764 1.00 66.38 118 THR A O 1
ATOM 940 N N . LEU A 1 119 ? 15.281 3.829 2.354 1.00 64.81 119 LEU A N 1
ATOM 941 C CA . LEU A 1 119 ? 15.673 4.798 1.328 1.00 64.81 119 LEU A CA 1
ATOM 942 C C . LEU A 1 119 ? 16.418 5.985 1.950 1.00 64.81 119 LEU A C 1
ATOM 944 O O . LEU A 1 119 ? 17.530 6.280 1.504 1.00 64.81 119 LEU A O 1
ATOM 948 N N . GLU A 1 120 ? 15.882 6.555 3.036 1.00 64.19 120 GLU A N 1
ATOM 949 C CA . GLU A 1 120 ? 16.500 7.663 3.782 1.00 64.19 120 GLU A CA 1
ATOM 950 C C . GLU A 1 120 ? 17.932 7.318 4.234 1.00 64.19 120 GLU A C 1
ATOM 952 O O . GLU A 1 120 ? 18.866 8.082 3.991 1.00 64.19 120 GLU A O 1
ATOM 957 N N . LYS A 1 121 ? 18.147 6.119 4.798 1.00 63.12 121 LYS A N 1
ATOM 958 C CA . LYS A 1 121 ? 19.480 5.637 5.221 1.00 63.12 121 LYS A CA 1
ATOM 959 C C . LYS A 1 121 ? 20.478 5.458 4.073 1.00 63.12 121 LYS A C 1
ATOM 961 O O . LYS A 1 121 ? 21.682 5.497 4.302 1.00 63.12 121 LYS A O 1
ATOM 966 N N . ASN A 1 122 ? 20.000 5.245 2.849 1.00 63.44 122 ASN A N 1
ATOM 967 C CA . ASN A 1 122 ? 20.840 5.026 1.670 1.00 63.44 122 ASN A CA 1
ATOM 968 C C . ASN A 1 122 ? 21.142 6.324 0.892 1.00 63.44 122 ASN A C 1
ATOM 970 O O . ASN A 1 122 ? 21.573 6.239 -0.259 1.00 63.44 122 ASN A O 1
ATOM 974 N N . ASN A 1 123 ? 20.890 7.512 1.470 1.00 57.59 123 ASN A N 1
ATOM 975 C CA . ASN A 1 123 ? 20.940 8.814 0.778 1.00 57.59 123 ASN A CA 1
ATOM 976 C C . ASN A 1 123 ? 20.099 8.851 -0.514 1.00 57.59 123 ASN A C 1
ATOM 978 O O . ASN A 1 123 ? 20.330 9.665 -1.409 1.00 57.59 123 ASN A O 1
ATOM 982 N N . LYS A 1 124 ? 19.111 7.958 -0.630 1.00 57.28 124 LYS A N 1
ATOM 983 C CA . LYS A 1 124 ? 18.104 8.009 -1.684 1.00 57.28 124 LYS A CA 1
ATOM 984 C C . LYS A 1 124 ? 16.939 8.796 -1.110 1.00 57.28 124 LYS A C 1
ATOM 986 O O . LYS A 1 124 ? 16.435 8.457 -0.044 1.00 57.28 124 LYS A O 1
ATOM 991 N N . LYS A 1 125 ? 16.546 9.875 -1.784 1.00 54.28 125 LYS A N 1
ATOM 992 C CA . LYS A 1 125 ? 15.445 10.720 -1.320 1.00 54.28 125 LYS A CA 1
ATOM 993 C C . LYS A 1 125 ? 14.190 9.857 -1.123 1.00 54.28 125 LYS A C 1
ATOM 995 O O . LYS A 1 125 ? 13.896 8.998 -1.957 1.00 54.28 1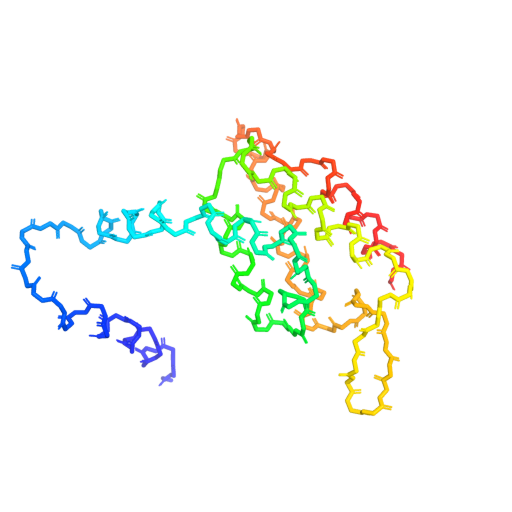25 LYS A O 1
ATOM 1000 N N . SER A 1 126 ? 13.507 10.044 0.006 1.00 52.53 126 SER A N 1
ATOM 1001 C CA . SER A 1 126 ? 12.184 9.464 0.228 1.00 52.53 126 SER A CA 1
ATOM 1002 C C . SER A 1 126 ? 11.234 10.075 -0.794 1.00 52.53 126 SER A C 1
ATOM 1004 O O . SER A 1 126 ? 11.017 11.283 -0.823 1.00 52.53 126 SER A O 1
ATOM 1006 N N . ASN A 1 127 ? 10.681 9.225 -1.647 1.00 56.31 127 ASN A N 1
ATOM 1007 C CA . ASN A 1 127 ? 9.870 9.626 -2.791 1.00 56.31 127 ASN A CA 1
ATOM 1008 C C . ASN A 1 127 ? 8.370 9.774 -2.428 1.00 56.31 127 ASN A C 1
ATOM 1010 O O . ASN A 1 127 ? 7.527 9.890 -3.315 1.00 56.31 127 ASN A O 1
ATOM 1014 N N . VAL A 1 128 ? 8.020 9.660 -1.135 1.00 59.19 128 VAL A N 1
ATOM 1015 C CA . VAL A 1 128 ? 6.637 9.491 -0.631 1.00 59.19 128 VAL A CA 1
ATOM 1016 C C . VAL A 1 128 ? 6.449 10.095 0.779 1.00 59.19 128 VAL A C 1
ATOM 1018 O O . VAL A 1 128 ? 5.476 9.823 1.479 1.00 59.19 128 VAL A O 1
ATOM 1021 N N . GLN A 1 129 ? 7.383 10.928 1.233 1.00 60.38 129 GLN A N 1
ATOM 1022 C CA . GLN A 1 129 ? 7.535 11.288 2.646 1.00 60.38 129 GLN A CA 1
ATOM 1023 C C . GLN A 1 129 ? 6.247 11.787 3.326 1.00 60.38 129 GLN A C 1
ATOM 1025 O O . GLN A 1 129 ? 5.947 11.369 4.440 1.00 60.38 129 GLN A O 1
ATOM 1030 N N . LEU A 1 130 ? 5.436 12.601 2.639 1.00 56.81 130 LEU A N 1
ATOM 1031 C CA . LEU A 1 130 ? 4.183 13.140 3.183 1.00 56.81 130 LEU A CA 1
ATOM 1032 C C . LEU A 1 130 ? 3.145 12.048 3.486 1.00 56.81 130 LEU A C 1
ATOM 1034 O O . LEU A 1 130 ? 2.615 11.995 4.590 1.00 56.81 130 LEU A O 1
ATOM 1038 N N . ALA A 1 131 ? 2.875 11.155 2.532 1.00 58.50 131 ALA A N 1
ATOM 1039 C CA . ALA A 1 131 ? 1.885 10.101 2.737 1.00 58.50 131 ALA A CA 1
ATOM 1040 C C . ALA A 1 131 ? 2.384 9.037 3.727 1.00 58.50 131 ALA A C 1
ATOM 1042 O O . ALA A 1 131 ? 1.597 8.454 4.465 1.00 58.50 131 ALA A O 1
ATOM 1043 N N . ILE A 1 132 ? 3.699 8.826 3.810 1.00 65.75 132 ILE A N 1
ATOM 1044 C CA . ILE A 1 132 ? 4.297 7.932 4.807 1.00 65.75 132 ILE A CA 1
ATOM 1045 C C . ILE A 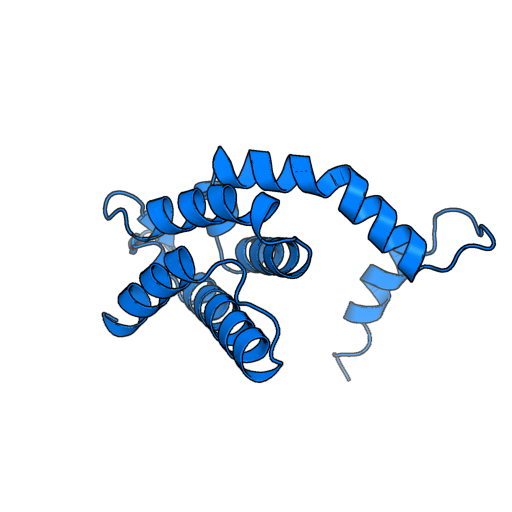1 132 ? 4.263 8.545 6.207 1.00 65.75 132 ILE A C 1
ATOM 1047 O O . ILE A 1 132 ? 4.047 7.814 7.169 1.00 65.75 132 ILE A O 1
ATOM 1051 N N . GLN A 1 133 ? 4.397 9.866 6.339 1.00 67.62 133 GLN A N 1
ATOM 1052 C CA . GLN A 1 133 ? 4.176 10.571 7.604 1.00 67.62 133 GLN A CA 1
ATOM 1053 C C . GLN A 1 133 ? 2.745 10.342 8.114 1.00 67.62 133 GLN A C 1
ATOM 1055 O O . GLN A 1 133 ? 2.551 10.024 9.287 1.00 67.62 133 GLN A O 1
ATOM 1060 N N . THR A 1 134 ? 1.756 10.432 7.219 1.00 64.75 134 THR A N 1
ATOM 1061 C CA . THR A 1 134 ? 0.352 10.136 7.531 1.00 64.75 134 THR A CA 1
ATOM 1062 C C . THR A 1 134 ? 0.172 8.685 7.987 1.00 64.75 134 THR A C 1
ATOM 1064 O O . THR A 1 134 ? -0.461 8.438 9.009 1.00 64.75 134 THR A O 1
ATOM 1067 N N . LEU A 1 135 ? 0.787 7.721 7.292 1.00 70.06 135 LEU A N 1
ATOM 1068 C CA . LEU A 1 135 ? 0.727 6.305 7.678 1.00 70.06 135 LEU A CA 1
ATOM 1069 C C . LEU A 1 135 ? 1.429 6.011 9.013 1.00 70.06 135 LEU A C 1
ATOM 1071 O O . LEU A 1 135 ? 0.916 5.220 9.799 1.00 70.06 135 LEU A O 1
ATOM 1075 N N . LYS A 1 136 ? 2.578 6.644 9.288 1.00 71.88 136 LYS A N 1
ATOM 1076 C CA . LYS A 1 136 ? 3.287 6.525 10.575 1.00 71.88 136 LYS A CA 1
ATOM 1077 C C . LYS A 1 136 ? 2.395 6.982 11.727 1.00 71.88 136 LYS A C 1
ATOM 1079 O O . LYS A 1 136 ? 2.221 6.239 12.683 1.00 71.88 136 LYS A O 1
ATOM 1084 N N . SER A 1 137 ? 1.770 8.153 11.584 1.00 71.25 137 SER A N 1
ATOM 1085 C CA . SER A 1 137 ? 0.863 8.689 12.602 1.00 71.25 137 SER A CA 1
ATOM 1086 C C . SER A 1 137 ? -0.346 7.782 12.851 1.00 71.25 137 SER A C 1
ATOM 1088 O O . SER A 1 137 ? -0.793 7.691 13.989 1.00 71.25 137 SER A O 1
ATOM 1090 N N . LEU A 1 138 ? -0.862 7.089 11.829 1.00 67.94 138 LEU A N 1
ATOM 1091 C CA . LEU A 1 138 ? -1.941 6.111 12.003 1.00 67.94 138 LEU A CA 1
ATOM 1092 C C . LEU A 1 138 ? -1.499 4.863 12.776 1.00 67.94 138 LEU A C 1
ATOM 1094 O O . LEU A 1 138 ? -2.257 4.371 13.602 1.00 67.94 138 LEU A O 1
ATOM 1098 N N . LEU A 1 139 ? -0.297 4.338 12.513 1.00 65.31 139 LEU A N 1
ATOM 1099 C CA . LEU A 1 139 ? 0.197 3.145 13.209 1.00 65.31 139 LEU A CA 1
ATOM 1100 C C . LEU A 1 139 ? 0.552 3.411 14.675 1.00 65.31 139 LEU A C 1
ATOM 1102 O O . LEU A 1 139 ? 0.440 2.501 15.482 1.00 65.31 139 LEU A O 1
ATOM 1106 N N . GLU A 1 140 ? 0.961 4.631 15.023 1.00 73.88 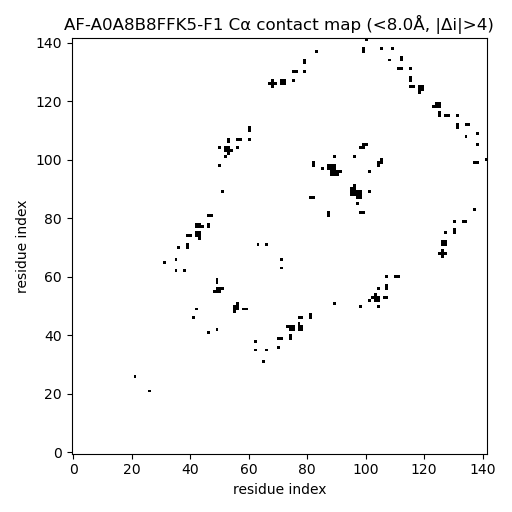140 GLU A N 1
ATOM 1107 C CA . GLU A 1 140 ? 1.269 5.018 16.409 1.00 73.88 140 GLU A CA 1
ATOM 1108 C C . GLU A 1 140 ? 0.016 5.207 17.289 1.00 73.88 140 GLU A C 1
ATOM 1110 O O . GLU A 1 140 ? 0.137 5.329 18.506 1.00 73.88 140 GLU A O 1
ATOM 1115 N N . GLN A 1 141 ? -1.180 5.245 16.689 1.00 62.62 141 GLN A N 1
ATOM 1116 C CA . GLN A 1 141 ? -2.465 5.409 17.385 1.00 62.62 141 GLN A CA 1
ATOM 1117 C C . GLN A 1 141 ? -3.150 4.076 17.747 1.00 62.62 141 GLN A C 1
ATOM 1119 O O . GLN A 1 141 ? -4.234 4.099 18.333 1.00 62.62 141 GLN A O 1
ATOM 1124 N N . ILE A 1 142 ? -2.546 2.936 17.394 1.00 52.62 142 ILE A N 1
ATOM 1125 C CA . ILE A 1 142 ? -3.059 1.569 17.610 1.00 52.62 142 ILE A CA 1
ATOM 1126 C C . ILE A 1 142 ? -2.153 0.853 18.612 1.00 52.62 142 ILE A C 1
ATOM 1128 O O . ILE A 1 142 ? -2.694 0.148 19.493 1.00 52.62 142 ILE A O 1
#

Sequence (142 aa):
MSKFRDTLMVYTVVRMGHVGKKNVDSCVKELINAVFNNFLRHLQENPKFWLINGSVAVVLLGILKSGTEEKLRDAITSVANYLVDPDNTILKKDKEMSVYEHAGLHIVLEKIIGYDQTLEKNNKKSNVQLAIQTLKSLLEQI

Mean predicted aligned error: 11.14 Å

Nearest PDB structures (foldseek):
  6ny5-assembly1_B  TM=5.222E-01  e=3.768E+00  Schizosaccharomyces pombe

Foldseek 3Di:
DPVPPVVVVVVVVLVPPDDDVDDPVVVVLVVCVVCLLVVLVCLLVCVCQCLQFLVSVVVVLVSLVNDALVSNANSLVSNLVLQPDQVRWHDDPNDTDRSCPHPSNVVSLVVSLVVQVVCVVVVRHRSHVVSNVSSVVVNVVD

InterPro domains:
  IPR012959 CPL domain [PF08144] (19-124)

pLDDT: mean 74.58, std 16.32, range [38.03, 94.5]